Protein AF-A0A7S3DYK3-F1 (afdb_monomer_lite)

Foldseek 3Di:
DFPVQQVVQLVCVLVVPDDPARKHKKKKFFADPVCPPDDPDDDDDDDDDDDDDGDIDIRDDPVRVVRTQKMWMWIAGLVVRDTPDIDIDHDDPDVVVVVVRVVVGSVVRNVCRVVSVVVNVVSVD

Structure (mmCIF, N/CA/C/O backbone):
data_AF-A0A7S3DYK3-F1
#
_entry.id   AF-A0A7S3DYK3-F1
#
loop_
_atom_site.group_PDB
_atom_site.id
_atom_site.type_symbol
_atom_site.label_atom_id
_atom_site.label_alt_id
_atom_site.label_comp_id
_atom_site.label_asym_id
_atom_site.label_entity_id
_atom_site.label_seq_id
_atom_site.pdbx_PDB_ins_code
_atom_site.Cartn_x
_atom_site.Cartn_y
_atom_site.Cartn_z
_atom_site.occupancy
_atom_site.B_iso_or_equiv
_atom_site.auth_seq_id
_atom_site.auth_comp_id
_atom_site.auth_asym_id
_atom_site.auth_atom_id
_atom_site.pdbx_PDB_model_num
ATOM 1 N N . VAL A 1 1 ? -2.175 -5.686 -5.076 1.00 64.06 1 VAL A N 1
ATOM 2 C CA . VAL A 1 1 ? -2.173 -6.097 -3.644 1.00 64.06 1 VAL A CA 1
ATOM 3 C C . VAL A 1 1 ? -2.392 -4.918 -2.694 1.00 64.06 1 VAL A C 1
ATOM 5 O O . VAL A 1 1 ? -3.160 -5.077 -1.753 1.00 64.06 1 VAL A O 1
ATOM 8 N N . GLY A 1 2 ? -1.810 -3.739 -2.959 1.00 76.62 2 GLY A N 1
ATOM 9 C CA . GLY A 1 2 ? -1.915 -2.541 -2.107 1.00 76.62 2 GLY A CA 1
ATOM 10 C C . GLY A 1 2 ? -3.305 -2.236 -1.510 1.00 76.62 2 GLY A C 1
ATOM 11 O O . GLY A 1 2 ? -3.495 -2.418 -0.308 1.00 76.62 2 GLY A O 1
ATOM 12 N N . PRO A 1 3 ? -4.321 -1.849 -2.303 1.00 82.56 3 PRO A N 1
ATOM 13 C CA . PRO A 1 3 ? -5.574 -1.300 -1.763 1.00 82.56 3 PRO A CA 1
ATOM 14 C C . PRO A 1 3 ? -6.348 -2.258 -0.840 1.00 82.56 3 PRO A C 1
ATOM 16 O O . PRO A 1 3 ? -7.056 -1.812 0.065 1.00 82.56 3 PRO A O 1
ATOM 19 N N . MET A 1 4 ? -6.180 -3.575 -1.003 1.00 90.75 4 MET A N 1
ATOM 20 C CA . MET A 1 4 ? -6.837 -4.573 -0.151 1.00 90.75 4 MET A CA 1
ATOM 21 C C . MET A 1 4 ? -6.296 -4.567 1.283 1.00 90.75 4 MET A C 1
ATOM 23 O O . MET A 1 4 ? -7.072 -4.740 2.221 1.00 90.75 4 MET A O 1
ATOM 27 N N . ILE A 1 5 ? -4.993 -4.326 1.470 1.00 91.44 5 ILE A N 1
ATOM 28 C CA . ILE A 1 5 ? -4.367 -4.266 2.802 1.00 91.44 5 ILE A CA 1
ATOM 29 C C . ILE A 1 5 ? -4.937 -3.083 3.589 1.00 91.44 5 ILE A C 1
ATOM 31 O O . ILE A 1 5 ? -5.335 -3.226 4.747 1.00 91.44 5 ILE A O 1
ATOM 35 N N . MET A 1 6 ? -5.039 -1.927 2.932 1.00 90.69 6 MET A N 1
ATOM 36 C CA . MET A 1 6 ? 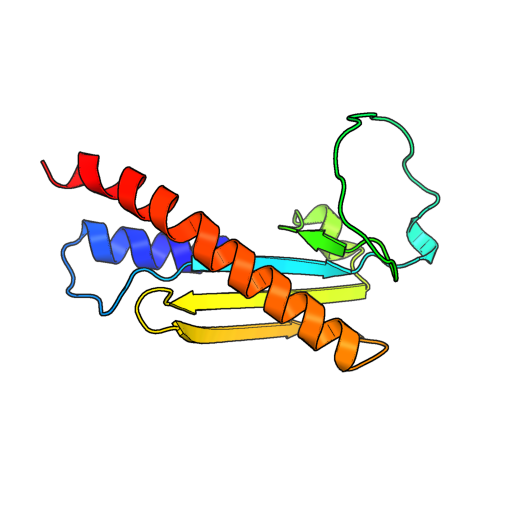-5.644 -0.734 3.520 1.00 90.69 6 MET A CA 1
ATOM 37 C C . MET A 1 6 ? -7.114 -0.958 3.867 1.00 90.69 6 MET A C 1
ATOM 39 O O . MET A 1 6 ? -7.533 -0.659 4.983 1.00 90.69 6 MET A O 1
ATOM 43 N N . CYS A 1 7 ? -7.886 -1.529 2.939 1.00 89.44 7 CYS A N 1
ATOM 44 C CA . CYS A 1 7 ? -9.305 -1.812 3.142 1.00 89.44 7 CYS A CA 1
ATOM 45 C C . CYS A 1 7 ? -9.531 -2.752 4.335 1.00 89.44 7 CYS A C 1
ATOM 47 O O . CYS A 1 7 ? -10.363 -2.468 5.194 1.00 89.44 7 CYS A O 1
ATOM 49 N N . ALA A 1 8 ? -8.737 -3.819 4.454 1.00 92.38 8 ALA A N 1
ATOM 50 C CA . ALA A 1 8 ? -8.801 -4.729 5.594 1.00 92.38 8 ALA A CA 1
ATOM 51 C C . ALA A 1 8 ? -8.464 -4.022 6.920 1.00 92.38 8 ALA A C 1
ATOM 53 O O . ALA A 1 8 ? -9.166 -4.207 7.914 1.00 92.38 8 ALA A O 1
ATOM 54 N N . SER A 1 9 ? -7.430 -3.171 6.940 1.00 91.56 9 SER A N 1
ATOM 55 C CA . SER A 1 9 ? -7.054 -2.397 8.131 1.00 91.56 9 SER A CA 1
ATOM 56 C C . SER A 1 9 ? -8.162 -1.427 8.560 1.00 91.56 9 SER A C 1
ATOM 58 O O . SER A 1 9 ? -8.505 -1.360 9.740 1.00 91.56 9 SER A O 1
ATOM 60 N N . VAL A 1 10 ? -8.775 -0.733 7.600 1.00 90.50 10 VAL A N 1
ATOM 61 C CA . VAL A 1 10 ? -9.913 0.169 7.825 1.00 90.50 10 VAL A CA 1
ATOM 62 C C . VAL A 1 10 ? -11.145 -0.606 8.300 1.00 90.50 10 VAL A C 1
ATOM 64 O O . VAL A 1 10 ? -11.809 -0.167 9.235 1.00 90.50 10 VAL A O 1
ATOM 67 N N . ALA A 1 11 ? -11.433 -1.778 7.728 1.00 91.75 11 ALA A N 1
ATOM 68 C CA . ALA A 1 11 ? -12.552 -2.622 8.143 1.00 91.75 11 ALA A CA 1
ATOM 69 C C . ALA A 1 11 ? -12.395 -3.122 9.588 1.00 91.75 11 ALA A C 1
ATOM 71 O O . ALA A 1 11 ? -13.349 -3.063 10.363 1.00 91.75 11 ALA A O 1
ATOM 72 N N . LEU A 1 12 ? -11.189 -3.548 9.980 1.00 91.31 12 LEU A N 1
ATOM 73 C CA . LEU A 1 12 ? -10.877 -3.933 11.361 1.00 91.31 12 LEU A CA 1
ATOM 74 C C . LEU A 1 12 ? -10.999 -2.745 12.327 1.00 91.31 12 LEU A C 1
ATOM 76 O O . LEU A 1 12 ? -11.557 -2.896 13.416 1.00 91.31 12 LEU A O 1
ATOM 80 N N . ALA A 1 13 ? -10.545 -1.558 11.913 1.00 90.81 13 ALA A N 1
ATOM 81 C CA . ALA A 1 13 ? -10.709 -0.333 12.692 1.00 90.81 13 ALA A CA 1
ATOM 82 C C . ALA A 1 13 ? -12.193 0.038 12.870 1.00 90.81 13 ALA A C 1
ATOM 84 O O . ALA A 1 13 ? -12.613 0.378 13.976 1.00 90.81 13 ALA A O 1
ATOM 85 N N . ASN A 1 14 ? -13.003 -0.097 11.815 1.00 90.12 14 ASN A N 1
ATOM 86 C CA . ASN A 1 14 ? -14.448 0.139 11.857 1.00 90.12 14 ASN A CA 1
ATOM 87 C C . ASN A 1 14 ? -15.185 -0.897 12.727 1.00 90.12 14 ASN A C 1
ATOM 89 O O . ASN A 1 14 ? -16.111 -0.555 13.458 1.00 90.12 14 ASN A O 1
ATOM 93 N N . ALA A 1 15 ? -14.733 -2.153 12.721 1.00 91.44 15 ALA A N 1
ATOM 94 C CA . ALA A 1 15 ? -15.251 -3.222 13.576 1.00 91.44 15 ALA A CA 1
ATOM 95 C C . ALA A 1 15 ? -14.831 -3.099 15.057 1.00 91.44 15 ALA A C 1
ATOM 97 O O . ALA A 1 15 ? -15.160 -3.971 15.859 1.00 91.44 15 ALA A O 1
ATOM 98 N N . ARG A 1 16 ? -14.109 -2.030 15.435 1.00 87.38 16 ARG A N 1
ATOM 99 C CA . ARG A 1 16 ? -13.564 -1.796 16.786 1.00 87.38 16 ARG A CA 1
ATOM 100 C C . ARG A 1 16 ? -12.641 -2.915 17.277 1.00 87.38 16 ARG A C 1
ATOM 102 O O . ARG A 1 16 ? -12.503 -3.127 18.482 1.00 87.38 16 ARG A O 1
ATOM 109 N N . VAL A 1 17 ? -11.975 -3.609 16.356 1.00 91.75 17 VAL A N 1
ATOM 110 C CA . VAL A 1 17 ? -10.911 -4.546 16.715 1.00 91.75 17 VAL A CA 1
ATOM 111 C C . VAL A 1 17 ? -9.693 -3.724 17.146 1.00 91.75 17 VAL A C 1
ATOM 113 O O . VAL A 1 17 ? -9.288 -2.816 16.416 1.00 91.75 17 VAL A O 1
ATOM 116 N N . PRO A 1 18 ? -9.098 -3.993 18.321 1.00 88.56 18 PRO A N 1
ATOM 117 C CA . PRO A 1 18 ? -7.916 -3.271 18.766 1.00 88.56 18 PRO A CA 1
ATOM 118 C C . PRO A 1 18 ? -6.749 -3.559 17.818 1.00 88.56 18 PRO A C 1
ATOM 120 O O . PRO A 1 18 ? -6.247 -4.679 17.739 1.00 88.56 18 PRO A O 1
ATOM 123 N N . LEU A 1 19 ? -6.317 -2.528 17.096 1.00 89.06 19 LEU A N 1
ATOM 124 C CA . LEU A 1 19 ? -5.166 -2.566 16.203 1.00 89.06 19 LEU A CA 1
ATOM 125 C C . LEU A 1 19 ? -4.015 -1.778 16.814 1.00 89.06 19 LEU A C 1
ATOM 127 O O . LEU A 1 19 ? -4.209 -0.753 17.466 1.00 89.06 19 LEU A O 1
ATOM 131 N N . TYR A 1 20 ? -2.797 -2.226 16.536 1.00 89.75 20 TYR A N 1
ATOM 132 C CA . TYR A 1 20 ? -1.602 -1.461 16.858 1.00 89.75 20 TYR A CA 1
ATOM 133 C C . TYR A 1 20 ? -1.600 -0.114 16.129 1.00 89.75 20 TYR A C 1
ATOM 135 O O . TYR A 1 20 ? -1.324 0.921 16.742 1.00 89.75 20 TYR A O 1
ATOM 143 N N . ASP A 1 21 ? -1.879 -0.134 14.828 1.00 90.81 21 ASP A N 1
ATOM 144 C CA . ASP A 1 21 ? -1.964 1.043 13.977 1.00 90.81 21 ASP A CA 1
ATOM 145 C C . ASP A 1 21 ? -2.726 0.724 12.683 1.00 90.81 21 ASP A C 1
ATOM 147 O O . ASP A 1 21 ? -2.920 -0.443 12.340 1.00 90.81 21 ASP A O 1
ATOM 151 N N . LEU A 1 22 ? -3.120 1.769 11.955 1.00 90.69 22 LEU A N 1
ATOM 152 C CA . LEU A 1 22 ? -3.603 1.638 10.585 1.00 90.69 22 LEU A CA 1
ATOM 153 C C . LEU A 1 22 ? -2.431 1.361 9.645 1.00 90.69 22 LEU A C 1
ATOM 155 O O . LEU A 1 22 ? -1.389 2.017 9.731 1.00 90.69 22 LEU A O 1
ATOM 159 N N . VAL A 1 23 ? -2.629 0.417 8.732 1.00 92.94 23 VAL A N 1
ATOM 160 C CA . VAL A 1 23 ? -1.637 0.055 7.721 1.00 92.94 23 VAL A CA 1
ATOM 161 C C . VAL A 1 23 ? -1.943 0.818 6.440 1.00 92.94 23 VAL A C 1
ATOM 163 O O . VAL A 1 23 ? -3.030 0.684 5.879 1.00 92.94 23 VAL A O 1
ATOM 166 N N . ALA A 1 24 ? -0.975 1.612 5.985 1.00 92.88 24 ALA A N 1
ATOM 167 C CA . ALA A 1 24 ? -1.012 2.272 4.690 1.00 92.88 24 ALA A CA 1
ATOM 168 C C . ALA A 1 24 ? -0.161 1.489 3.690 1.00 92.88 24 ALA A C 1
ATOM 170 O O . ALA A 1 24 ? 0.905 1.012 4.064 1.00 92.88 24 ALA A O 1
ATOM 171 N N . SER A 1 25 ? -0.595 1.353 2.439 1.00 93.31 25 SER A N 1
ATOM 172 C CA . SER A 1 25 ? 0.201 0.669 1.416 1.00 93.31 25 SER A CA 1
ATOM 173 C C . SER A 1 25 ? 0.265 1.457 0.122 1.00 93.31 25 SER A C 1
ATOM 175 O O . SER A 1 25 ? -0.774 1.892 -0.366 1.00 93.31 25 SER A O 1
ATOM 177 N N . ALA A 1 26 ? 1.449 1.554 -0.462 1.00 90.88 26 ALA A N 1
ATOM 178 C CA . ALA A 1 26 ? 1.672 2.173 -1.759 1.00 90.88 26 ALA A CA 1
ATOM 179 C C . ALA A 1 26 ? 2.415 1.197 -2.670 1.00 90.88 26 ALA A C 1
ATOM 181 O O . ALA A 1 26 ? 3.177 0.349 -2.197 1.00 90.88 26 ALA A O 1
ATOM 182 N N . MET A 1 27 ? 2.175 1.320 -3.969 1.00 90.81 27 MET A N 1
ATOM 183 C CA . MET A 1 27 ? 2.845 0.532 -4.992 1.00 90.81 27 MET A CA 1
ATOM 184 C C . MET A 1 27 ? 3.533 1.471 -5.974 1.00 90.81 27 MET A C 1
ATOM 186 O O . MET A 1 27 ? 2.983 2.511 -6.318 1.00 90.81 27 MET A O 1
ATOM 190 N N . VAL A 1 28 ? 4.737 1.117 -6.401 1.00 90.06 28 VAL A N 1
ATOM 191 C CA . VAL A 1 28 ? 5.500 1.819 -7.430 1.00 90.06 28 VAL A CA 1
ATOM 192 C C . VAL A 1 28 ? 5.857 0.815 -8.512 1.00 90.06 28 VAL A C 1
ATOM 194 O O . VAL A 1 28 ? 6.189 -0.335 -8.224 1.00 90.06 28 VAL A O 1
ATOM 197 N N . SER A 1 29 ? 5.765 1.243 -9.762 1.00 88.31 29 SER A N 1
ATOM 198 C CA . SER A 1 29 ? 6.126 0.448 -10.930 1.00 88.31 29 SER A CA 1
ATOM 199 C C . SER A 1 29 ? 7.146 1.186 -11.781 1.00 88.31 29 SER A C 1
ATOM 201 O O . SER A 1 29 ? 7.035 2.393 -11.984 1.00 88.31 29 SER A O 1
ATOM 203 N N . GLN A 1 30 ? 8.131 0.457 -12.297 1.00 84.44 30 GLN A N 1
ATOM 204 C CA . GLN A 1 30 ? 9.097 0.974 -13.251 1.00 84.44 30 GLN A CA 1
ATOM 205 C C . GLN A 1 30 ? 8.647 0.621 -14.672 1.00 84.44 30 GLN A C 1
ATOM 207 O O . GLN A 1 30 ? 8.555 -0.557 -15.049 1.00 84.44 30 GLN A O 1
ATOM 212 N N . ARG A 1 31 ? 8.385 1.649 -15.488 1.00 75.62 31 ARG A N 1
ATOM 213 C CA . ARG A 1 31 ? 8.058 1.457 -16.904 1.00 75.62 31 ARG A CA 1
ATOM 214 C C . ARG A 1 31 ? 9.318 1.054 -17.676 1.00 75.62 31 ARG A C 1
ATOM 216 O O . ARG A 1 31 ? 10.374 1.668 -17.528 1.00 75.62 31 ARG A O 1
ATOM 223 N N . SER A 1 32 ? 9.203 0.038 -18.531 1.00 63.00 32 SER A N 1
ATOM 224 C CA . SER A 1 32 ? 10.278 -0.333 -19.457 1.00 63.00 32 SER A CA 1
ATOM 225 C C . SER A 1 32 ? 10.520 0.790 -20.473 1.00 63.00 32 SER A C 1
ATOM 227 O O . SER A 1 32 ? 9.579 1.260 -21.114 1.00 63.00 32 SER A O 1
ATOM 229 N N . ALA A 1 33 ? 11.780 1.196 -20.662 1.00 54.47 33 ALA A N 1
ATOM 230 C CA . ALA A 1 33 ? 12.170 2.262 -21.592 1.00 54.47 33 ALA A CA 1
ATOM 231 C C . ALA A 1 33 ? 11.762 1.990 -23.057 1.00 54.47 33 ALA A C 1
ATOM 233 O O . ALA A 1 33 ? 11.615 2.928 -23.834 1.00 54.47 33 ALA A O 1
ATOM 234 N N . LEU A 1 34 ? 11.517 0.728 -23.437 1.00 51.16 34 LEU A N 1
ATOM 235 C CA . LEU A 1 34 ? 11.059 0.373 -24.787 1.00 51.16 34 LEU A CA 1
ATOM 236 C C . LEU A 1 34 ? 9.590 0.774 -25.052 1.00 51.16 34 LEU A C 1
ATOM 238 O O . LEU A 1 34 ? 9.203 0.939 -26.204 1.00 51.16 34 LEU A O 1
ATOM 242 N N . ALA A 1 35 ? 8.782 0.974 -24.004 1.00 49.31 35 ALA A N 1
ATOM 243 C CA . ALA A 1 35 ? 7.379 1.389 -24.107 1.00 49.31 35 ALA A CA 1
ATOM 244 C C . ALA A 1 35 ? 7.183 2.920 -24.063 1.00 49.31 35 ALA A C 1
ATOM 246 O O . ALA A 1 35 ? 6.055 3.401 -24.138 1.00 49.31 35 ALA A O 1
ATOM 247 N N . ALA A 1 36 ? 8.260 3.707 -23.948 1.00 51.25 36 ALA A N 1
ATOM 248 C CA . ALA A 1 36 ? 8.199 5.168 -23.819 1.00 51.25 36 ALA A CA 1
ATOM 249 C C . ALA A 1 36 ? 7.774 5.913 -25.106 1.00 51.25 36 ALA A C 1
ATOM 251 O O . ALA A 1 36 ? 7.621 7.128 -25.071 1.00 51.25 36 ALA A O 1
ATOM 252 N N . ASN A 1 37 ? 7.558 5.206 -26.221 1.00 50.56 37 ASN A N 1
ATOM 253 C CA . ASN A 1 37 ? 7.207 5.801 -27.517 1.00 50.56 37 ASN A CA 1
ATOM 254 C C . ASN A 1 37 ? 5.731 5.619 -27.921 1.00 50.56 37 ASN A C 1
ATOM 256 O O . ASN A 1 37 ? 5.401 5.908 -29.069 1.00 50.56 37 ASN A O 1
ATOM 260 N N . ALA A 1 38 ? 4.859 5.095 -27.049 1.00 49.25 38 ALA A N 1
ATOM 261 C CA . ALA A 1 38 ? 3.493 4.747 -27.454 1.00 49.25 38 ALA A CA 1
ATOM 262 C C . ALA A 1 38 ? 2.427 5.824 -27.188 1.00 49.25 38 ALA A C 1
ATOM 264 O O . ALA A 1 38 ? 1.512 5.911 -27.993 1.00 49.25 38 ALA A O 1
ATOM 265 N N . ASP A 1 39 ? 2.535 6.672 -26.156 1.00 46.44 39 ASP A N 1
ATOM 266 C CA . ASP A 1 39 ? 1.417 7.557 -25.782 1.00 46.44 39 ASP A CA 1
ATOM 267 C C . ASP A 1 39 ? 1.893 8.942 -25.297 1.00 46.44 39 ASP A C 1
ATOM 269 O O . ASP A 1 39 ? 2.008 9.207 -24.101 1.00 46.44 39 ASP A O 1
ATOM 273 N N . THR A 1 40 ? 2.179 9.851 -26.231 1.00 52.44 40 THR A N 1
ATOM 274 C CA . THR A 1 40 ? 1.990 11.293 -26.000 1.00 52.44 40 THR A CA 1
ATOM 275 C C . THR A 1 40 ? 0.546 11.624 -26.339 1.00 52.44 40 THR A C 1
ATOM 277 O O . THR A 1 40 ? 0.219 11.558 -27.516 1.00 52.44 40 THR A O 1
ATOM 280 N N . ASP A 1 41 ? -0.280 11.962 -25.344 1.00 44.31 41 ASP A N 1
ATOM 281 C CA . ASP A 1 41 ? -1.403 12.911 -25.462 1.00 44.31 41 ASP A CA 1
ATOM 282 C C . ASP A 1 41 ? -2.052 13.136 -24.081 1.00 44.31 41 ASP A C 1
ATOM 284 O O . ASP A 1 41 ? -2.852 12.332 -23.606 1.00 44.31 41 ASP A O 1
ATOM 288 N N . GLY A 1 42 ? -1.699 14.249 -23.428 1.00 38.31 42 GLY A N 1
ATOM 289 C CA . GLY A 1 42 ? -2.326 14.697 -22.181 1.00 38.31 42 GLY A CA 1
ATOM 290 C C . GLY A 1 42 ? -1.365 15.457 -21.275 1.00 38.31 42 GLY A C 1
ATOM 291 O O . GLY A 1 42 ? -0.760 14.873 -20.387 1.00 38.31 42 GLY A O 1
ATOM 292 N N . ALA A 1 43 ? -1.210 16.753 -21.536 1.00 45.28 43 ALA A N 1
ATOM 293 C CA . ALA A 1 43 ? -0.464 17.686 -20.708 1.00 45.28 43 ALA A CA 1
ATOM 294 C C . ALA A 1 43 ? -1.230 18.024 -19.416 1.00 45.28 43 ALA A C 1
ATOM 296 O O . ALA A 1 43 ? -2.340 18.555 -19.481 1.00 45.28 43 ALA A O 1
ATOM 297 N N . ASP A 1 44 ? -0.613 17.775 -18.264 1.00 41.28 44 ASP A N 1
ATOM 298 C CA . ASP A 1 44 ? -0.794 18.565 -17.049 1.00 41.28 44 ASP A CA 1
ATOM 299 C C . ASP A 1 44 ? 0.568 18.861 -16.399 1.00 41.28 44 ASP A C 1
ATOM 301 O O . ASP A 1 44 ? 1.155 18.137 -15.600 1.00 41.28 44 ASP A O 1
ATOM 305 N N . ASP A 1 45 ? 1.099 19.995 -16.824 1.00 44.06 45 ASP A N 1
ATOM 306 C CA . ASP A 1 45 ? 2.250 20.703 -16.297 1.00 44.06 45 ASP A CA 1
ATOM 307 C C . ASP A 1 45 ? 2.042 21.015 -14.804 1.00 44.06 45 ASP A C 1
ATOM 309 O O . ASP A 1 45 ? 1.255 21.896 -14.466 1.00 44.06 45 ASP A O 1
ATOM 313 N N . ASN A 1 46 ? 2.716 20.269 -13.914 1.00 44.97 46 ASN A N 1
ATOM 314 C CA . ASN A 1 46 ? 3.350 20.707 -12.652 1.00 44.97 46 ASN A CA 1
ATOM 315 C C . ASN A 1 46 ? 3.801 19.488 -11.812 1.00 44.97 46 ASN A C 1
ATOM 317 O O . ASN A 1 46 ? 3.062 18.994 -10.962 1.00 44.97 46 ASN A O 1
ATOM 321 N N . ALA A 1 47 ? 5.048 19.041 -11.983 1.00 41.69 47 ALA A N 1
ATOM 322 C CA . ALA A 1 47 ? 5.726 18.196 -11.000 1.00 41.69 47 ALA A CA 1
ATOM 323 C C . ALA A 1 47 ? 7.225 18.525 -10.981 1.00 41.69 47 ALA A C 1
ATOM 325 O O . ALA A 1 47 ? 8.031 17.928 -11.691 1.00 41.69 47 ALA A O 1
ATOM 326 N N . GLU A 1 48 ? 7.596 19.513 -10.169 1.00 39.34 48 GLU A N 1
ATOM 327 C CA . GLU A 1 48 ? 8.974 19.677 -9.712 1.00 39.34 48 GLU A CA 1
ATOM 328 C C . GLU A 1 48 ? 9.341 18.477 -8.823 1.00 39.34 48 GLU A C 1
ATOM 330 O O . GLU A 1 48 ? 8.778 18.280 -7.744 1.00 39.34 48 GLU A O 1
ATOM 335 N N . GLY A 1 49 ? 10.278 17.663 -9.306 1.00 34.00 49 GLY A N 1
ATOM 336 C CA . GLY A 1 49 ? 10.818 16.488 -8.632 1.00 34.00 49 GLY A CA 1
ATOM 337 C C . GLY A 1 49 ? 12.023 15.960 -9.407 1.00 34.00 49 GLY A C 1
ATOM 338 O O . GLY A 1 49 ? 11.882 15.304 -10.429 1.00 34.00 49 GLY A O 1
ATOM 339 N N . ASP A 1 50 ? 13.190 16.352 -8.923 1.00 35.81 50 ASP A N 1
ATOM 340 C CA . ASP A 1 50 ? 14.550 16.192 -9.430 1.00 35.81 50 ASP A CA 1
ATOM 341 C C . ASP A 1 50 ? 15.027 14.732 -9.652 1.00 35.81 50 ASP A C 1
ATOM 343 O O . ASP A 1 50 ? 14.727 13.847 -8.860 1.00 35.81 50 ASP A O 1
ATOM 347 N N . SER A 1 51 ? 15.870 14.573 -10.686 1.00 34.81 51 SER A N 1
ATOM 348 C CA . SER A 1 51 ? 16.872 13.518 -10.950 1.00 34.81 51 SER A CA 1
ATOM 349 C C . SER A 1 51 ? 16.418 12.110 -11.381 1.00 34.81 51 SER A C 1
ATOM 351 O O . SER A 1 51 ? 15.810 11.344 -10.651 1.00 34.81 51 SER A O 1
ATOM 353 N N . GLY A 1 52 ? 16.759 11.756 -12.627 1.00 37.28 52 GLY A N 1
ATOM 354 C CA . GLY A 1 52 ? 16.150 10.657 -13.375 1.00 37.28 52 GLY A CA 1
ATOM 355 C C . GLY A 1 52 ? 16.802 9.277 -13.293 1.00 37.28 52 GLY A C 1
ATOM 356 O O . GLY A 1 52 ? 17.998 9.149 -13.077 1.00 37.28 52 GLY A O 1
ATOM 357 N N . ALA A 1 53 ? 15.993 8.257 -13.601 1.00 41.75 53 ALA A N 1
ATOM 358 C CA . ALA A 1 53 ? 16.372 6.994 -14.250 1.00 41.75 53 ALA A CA 1
ATOM 359 C C . ALA A 1 53 ? 15.115 6.117 -14.443 1.00 41.75 53 ALA A C 1
ATOM 361 O O . ALA A 1 53 ? 14.798 5.254 -13.628 1.00 41.75 53 ALA A O 1
ATOM 362 N N . GLY A 1 54 ? 14.394 6.327 -15.548 1.00 54.81 54 GLY A N 1
ATOM 363 C CA . GLY A 1 54 ? 13.161 5.602 -15.884 1.00 54.81 54 GLY A CA 1
ATOM 364 C C . GLY A 1 54 ? 11.921 6.249 -15.268 1.00 54.81 54 GLY A C 1
ATOM 365 O O . GLY A 1 54 ? 11.962 6.750 -14.154 1.00 54.81 54 GLY A O 1
ATOM 366 N N . ALA A 1 55 ? 10.810 6.282 -15.998 1.00 70.81 55 ALA A N 1
ATOM 367 C CA . ALA A 1 55 ? 9.551 6.811 -15.482 1.00 70.81 55 ALA A CA 1
ATOM 368 C C . ALA A 1 55 ? 8.992 5.845 -14.424 1.00 70.81 55 ALA A C 1
ATOM 370 O O . ALA A 1 55 ? 8.549 4.742 -14.764 1.00 70.81 55 ALA A O 1
ATOM 371 N N . TRP A 1 56 ? 9.082 6.218 -13.147 1.00 78.19 56 TRP A N 1
ATOM 372 C CA . TRP A 1 56 ? 8.519 5.438 -12.045 1.00 78.19 56 TRP A CA 1
ATOM 373 C C . TRP A 1 56 ? 7.112 5.956 -11.795 1.00 78.19 56 TRP A C 1
ATOM 375 O O . TRP A 1 56 ? 6.902 7.153 -11.612 1.00 78.19 56 TRP A O 1
ATOM 385 N N . LEU A 1 57 ? 6.142 5.055 -11.829 1.00 84.69 57 LEU A N 1
ATOM 386 C CA . LEU A 1 57 ? 4.737 5.374 -11.671 1.00 84.69 57 LEU A CA 1
ATOM 387 C C . LEU A 1 57 ? 4.285 4.990 -10.265 1.00 84.69 57 LEU A C 1
ATOM 389 O O . LEU A 1 57 ? 4.436 3.836 -9.856 1.00 84.69 57 LEU A O 1
ATOM 393 N N . LEU A 1 58 ? 3.727 5.959 -9.542 1.00 85.75 58 LEU A N 1
ATOM 394 C CA . LEU A 1 58 ? 3.112 5.737 -8.239 1.00 85.75 58 LEU A CA 1
ATOM 395 C C . LEU A 1 58 ? 1.661 5.284 -8.426 1.00 85.75 58 LEU A C 1
ATOM 397 O O . LEU A 1 58 ? 0.903 5.924 -9.143 1.00 85.75 58 LEU A O 1
ATOM 401 N N . ASP A 1 59 ? 1.299 4.205 -7.742 1.00 85.44 59 ASP A N 1
ATOM 402 C CA . ASP A 1 59 ? 0.002 3.525 -7.808 1.00 85.44 59 ASP A CA 1
ATOM 403 C C . ASP A 1 59 ? -0.393 3.083 -9.234 1.00 85.44 59 ASP A C 1
ATOM 405 O O . ASP A 1 59 ? -1.346 3.598 -9.816 1.00 85.44 59 ASP A O 1
ATOM 409 N N . PRO A 1 60 ? 0.348 2.124 -9.828 1.00 84.81 60 PRO A N 1
ATOM 410 C CA . PRO A 1 60 ? 0.061 1.637 -11.171 1.00 84.81 60 PRO A CA 1
ATOM 411 C C . PRO A 1 60 ? -1.317 0.969 -11.251 1.00 84.81 60 PRO A C 1
ATOM 413 O O . PRO A 1 60 ? -1.684 0.114 -10.439 1.00 84.81 60 PRO A O 1
ATOM 416 N N . THR A 1 61 ? -2.043 1.275 -12.318 1.00 85.88 61 THR A N 1
ATOM 417 C CA . THR A 1 61 ? -3.271 0.575 -12.694 1.00 85.88 61 THR A CA 1
ATOM 418 C C . THR A 1 61 ? -2.940 -0.833 -13.199 1.00 85.88 61 THR A C 1
ATOM 420 O O . THR A 1 61 ? -1.846 -1.092 -13.694 1.00 85.88 61 THR A O 1
ATOM 423 N N . ALA A 1 62 ? -3.906 -1.758 -13.176 1.00 83.19 62 ALA A N 1
ATOM 424 C CA . ALA A 1 62 ? -3.724 -3.119 -13.699 1.00 83.19 62 ALA A CA 1
ATOM 425 C C . ALA A 1 62 ? -3.161 -3.166 -15.138 1.00 83.19 62 ALA A C 1
ATOM 427 O O . ALA A 1 62 ? -2.347 -4.029 -15.446 1.00 83.19 62 ALA A O 1
ATOM 428 N N . LYS A 1 63 ? -3.549 -2.212 -15.997 1.00 82.94 63 LYS A N 1
ATOM 429 C CA . LYS A 1 63 ? -3.026 -2.081 -17.369 1.00 82.94 63 LYS A CA 1
ATOM 430 C C . LYS A 1 63 ? -1.553 -1.667 -17.407 1.00 82.94 63 LYS A C 1
ATOM 432 O O . LYS A 1 63 ? -0.808 -2.098 -18.274 1.00 82.94 63 LYS A O 1
ATOM 437 N N . GLU A 1 64 ? -1.142 -0.825 -16.468 1.00 82.50 64 GLU A N 1
ATOM 438 C CA . GLU A 1 64 ? 0.218 -0.289 -16.381 1.00 82.50 64 GLU A CA 1
ATOM 439 C C . GLU A 1 64 ? 1.165 -1.281 -15.707 1.00 82.50 64 GLU A C 1
ATOM 441 O O . GLU A 1 64 ? 2.368 -1.255 -15.953 1.00 82.50 64 GLU A O 1
ATOM 446 N N . LEU A 1 65 ? 0.615 -2.179 -14.886 1.00 82.38 65 LEU A N 1
ATOM 447 C CA . LEU A 1 65 ? 1.347 -3.281 -14.279 1.00 82.38 65 LEU A CA 1
ATOM 448 C C . LEU A 1 65 ? 1.680 -4.392 -15.287 1.00 82.38 65 LEU A C 1
ATOM 450 O O . LEU A 1 65 ? 2.737 -4.999 -15.172 1.00 82.38 65 LEU A O 1
ATOM 454 N N . ASP A 1 66 ? 0.822 -4.635 -16.281 1.00 82.12 66 ASP A N 1
ATOM 455 C CA . ASP A 1 66 ? 1.036 -5.674 -17.304 1.00 82.12 66 ASP A CA 1
ATOM 456 C C . ASP A 1 66 ? 2.265 -5.386 -18.190 1.00 82.12 66 ASP A C 1
ATOM 458 O O . ASP A 1 66 ? 3.018 -6.287 -18.547 1.00 82.12 66 ASP A O 1
ATOM 462 N N . GLY A 1 67 ? 2.517 -4.105 -18.484 1.00 75.00 67 GLY A N 1
ATOM 463 C CA . GLY A 1 67 ? 3.699 -3.640 -19.222 1.00 75.00 67 GLY A CA 1
ATOM 464 C C . GLY A 1 67 ? 4.881 -3.217 -18.340 1.00 75.00 67 GLY A C 1
ATOM 465 O O . GLY A 1 67 ? 5.869 -2.675 -18.849 1.00 75.00 67 GLY A O 1
ATOM 466 N N . ALA A 1 68 ? 4.780 -3.394 -17.021 1.00 80.56 68 ALA A N 1
ATOM 467 C CA . ALA A 1 68 ? 5.820 -2.998 -16.083 1.00 80.56 68 ALA A CA 1
ATOM 468 C C . ALA A 1 68 ? 7.002 -3.967 -16.124 1.00 80.56 68 ALA A C 1
ATOM 470 O O . ALA A 1 68 ? 6.827 -5.183 -16.137 1.00 80.56 68 ALA A O 1
ATOM 471 N N . ARG A 1 69 ? 8.225 -3.432 -16.070 1.00 83.50 69 ARG A N 1
ATOM 472 C CA . ARG A 1 69 ? 9.426 -4.271 -15.947 1.00 83.50 69 ARG A CA 1
ATOM 473 C C . ARG A 1 69 ? 9.618 -4.766 -14.516 1.00 83.50 69 ARG A C 1
ATOM 475 O O . ARG A 1 69 ? 10.052 -5.894 -14.295 1.00 83.50 69 ARG A O 1
ATOM 482 N N . ALA A 1 70 ? 9.325 -3.894 -13.561 1.00 87.00 70 ALA A N 1
ATOM 483 C CA . ALA A 1 70 ? 9.488 -4.162 -12.148 1.00 87.00 70 ALA A CA 1
ATOM 484 C C . ALA A 1 70 ? 8.432 -3.405 -11.346 1.00 87.00 70 ALA A C 1
ATOM 486 O O . ALA A 1 70 ? 7.997 -2.321 -11.736 1.00 87.00 70 ALA A O 1
ATOM 487 N N . SER A 1 71 ? 8.005 -3.977 -10.227 1.00 88.56 71 SER A N 1
ATOM 488 C CA . SER A 1 71 ? 7.041 -3.358 -9.325 1.00 88.56 71 SER A CA 1
ATOM 489 C C . SER A 1 71 ? 7.350 -3.677 -7.870 1.00 88.56 71 SER A C 1
ATOM 491 O O . SER A 1 71 ? 7.816 -4.765 -7.539 1.00 88.56 71 SER A O 1
ATOM 493 N N . VAL A 1 72 ? 7.116 -2.704 -6.997 1.00 91.00 72 VAL A N 1
ATOM 494 C CA . VAL A 1 72 ? 7.309 -2.808 -5.552 1.00 91.00 72 VAL A CA 1
ATOM 495 C C . VAL A 1 72 ? 6.053 -2.312 -4.866 1.00 91.00 72 VAL A C 1
ATOM 497 O O . VAL A 1 72 ? 5.620 -1.188 -5.094 1.00 91.00 72 VAL A O 1
ATOM 500 N N . ALA A 1 73 ? 5.481 -3.135 -4.000 1.00 91.69 73 ALA A N 1
ATOM 501 C CA . ALA A 1 73 ? 4.426 -2.758 -3.080 1.00 91.69 73 ALA A CA 1
ATOM 502 C C . ALA A 1 73 ? 4.957 -2.808 -1.645 1.00 91.69 73 ALA A C 1
ATOM 504 O O . ALA A 1 73 ? 5.517 -3.811 -1.202 1.00 91.69 73 ALA A O 1
ATOM 505 N N . VAL A 1 74 ? 4.749 -1.727 -0.898 1.00 93.38 74 VAL A N 1
ATOM 506 C CA . VAL A 1 74 ? 5.137 -1.623 0.511 1.00 93.38 74 VAL A CA 1
ATOM 507 C C . VAL A 1 74 ? 3.898 -1.328 1.337 1.00 93.38 74 VAL A C 1
ATOM 509 O O . VAL A 1 74 ? 3.137 -0.419 1.014 1.00 93.38 74 VAL A O 1
ATOM 512 N N . ALA A 1 75 ? 3.711 -2.070 2.425 1.00 93.44 75 ALA A N 1
ATOM 513 C CA . ALA A 1 75 ? 2.715 -1.784 3.447 1.00 93.44 75 ALA A CA 1
ATOM 514 C C . ALA A 1 75 ? 3.402 -1.369 4.750 1.00 93.44 75 ALA A C 1
ATOM 516 O O . ALA A 1 75 ? 4.310 -2.047 5.233 1.00 93.44 75 ALA A O 1
ATOM 517 N N . TYR A 1 76 ? 2.954 -0.277 5.356 1.00 93.94 76 TYR A N 1
ATOM 518 C CA . TYR A 1 76 ? 3.673 0.439 6.399 1.00 93.94 76 TYR A CA 1
ATOM 519 C C . TYR A 1 76 ? 2.746 0.929 7.523 1.00 93.94 76 TYR A C 1
ATOM 521 O O . TYR A 1 76 ? 1.687 1.516 7.289 1.00 93.94 76 TYR A O 1
ATOM 529 N N . MET A 1 77 ? 3.181 0.709 8.766 1.00 93.44 77 MET A N 1
ATOM 530 C CA . MET A 1 77 ? 2.579 1.230 9.996 1.00 93.44 77 MET A CA 1
ATOM 531 C C . MET A 1 77 ? 3.281 2.523 10.418 1.00 93.44 77 MET A C 1
ATOM 533 O O . MET A 1 77 ? 4.328 2.513 11.077 1.00 93.44 77 MET A O 1
ATOM 537 N N . ALA A 1 78 ? 2.677 3.657 10.080 1.00 86.56 78 ALA A N 1
ATOM 538 C CA . ALA A 1 78 ? 3.279 4.971 10.285 1.00 86.56 78 ALA A CA 1
ATOM 539 C C . ALA A 1 78 ? 3.391 5.424 11.758 1.00 86.56 78 ALA A C 1
ATOM 541 O O . ALA A 1 78 ? 4.186 6.305 12.058 1.00 86.56 78 ALA A O 1
ATOM 542 N N . ALA A 1 79 ? 2.656 4.829 12.706 1.00 87.00 79 ALA A N 1
ATOM 543 C CA . ALA A 1 79 ? 2.780 5.112 14.144 1.00 87.00 79 ALA A CA 1
ATOM 544 C C . ALA A 1 79 ? 4.050 4.506 14.728 1.00 87.00 79 ALA A C 1
ATOM 546 O O . ALA A 1 79 ? 4.575 5.014 15.712 1.00 87.00 79 ALA A O 1
ATOM 547 N N . ARG A 1 80 ? 4.475 3.373 14.163 1.00 88.56 80 ARG A N 1
ATOM 548 C CA . ARG A 1 80 ? 5.591 2.563 14.659 1.00 88.56 80 ARG A CA 1
ATOM 549 C C . ARG A 1 80 ? 6.831 2.672 13.790 1.00 88.56 80 ARG A C 1
ATOM 551 O O . ARG A 1 80 ? 7.853 2.107 14.152 1.00 88.56 80 ARG A O 1
ATOM 558 N N . ASN A 1 81 ? 6.739 3.383 12.667 1.00 91.06 81 ASN A N 1
ATOM 559 C CA . ASN A 1 81 ? 7.783 3.436 11.656 1.00 91.06 81 ASN A CA 1
ATOM 560 C C . ASN A 1 81 ? 8.230 2.029 11.210 1.00 91.06 81 ASN A C 1
ATOM 562 O O . ASN A 1 81 ? 9.419 1.748 11.107 1.00 91.06 81 ASN A O 1
ATOM 566 N N . GLN A 1 82 ? 7.264 1.127 11.005 1.00 93.88 82 GLN A N 1
ATOM 567 C CA . GLN A 1 82 ? 7.517 -0.286 10.717 1.00 93.88 82 GLN A CA 1
ATOM 568 C C . GLN A 1 82 ? 6.889 -0.704 9.394 1.00 93.88 82 GLN A C 1
ATOM 570 O O . GLN A 1 82 ? 5.706 -0.464 9.151 1.00 93.88 82 GLN A O 1
ATOM 575 N N . VAL A 1 83 ? 7.679 -1.375 8.559 1.00 93.06 83 VAL A N 1
ATOM 576 C CA . VAL A 1 83 ? 7.199 -2.019 7.337 1.00 93.06 83 VAL A CA 1
ATOM 577 C C . VAL A 1 83 ? 6.596 -3.376 7.701 1.00 93.06 83 VAL A C 1
ATOM 579 O O . VAL A 1 83 ? 7.207 -4.167 8.411 1.00 93.06 83 VAL A O 1
ATOM 582 N N . THR A 1 84 ? 5.374 -3.616 7.241 1.00 91.75 84 THR A N 1
ATOM 583 C CA . THR A 1 84 ? 4.586 -4.829 7.522 1.00 91.75 84 THR A CA 1
ATOM 584 C C . THR A 1 84 ? 4.632 -5.843 6.395 1.00 91.75 84 THR A C 1
ATOM 586 O O . THR A 1 84 ? 4.520 -7.039 6.645 1.00 91.75 84 THR A O 1
ATOM 589 N N . LEU A 1 85 ? 4.800 -5.365 5.164 1.00 93.19 85 LEU A N 1
ATOM 590 C CA . LEU A 1 85 ? 4.919 -6.192 3.978 1.00 93.19 85 LEU A CA 1
ATOM 591 C C . LEU A 1 85 ? 5.731 -5.431 2.933 1.00 93.19 85 LEU A C 1
ATOM 593 O O . LEU A 1 85 ? 5.530 -4.231 2.742 1.00 93.19 85 LEU A O 1
ATOM 597 N N . VAL A 1 86 ? 6.633 -6.148 2.274 1.00 92.75 86 VAL A N 1
ATOM 598 C CA . VAL A 1 86 ? 7.301 -5.715 1.049 1.00 92.75 86 VAL A CA 1
ATOM 599 C C . VAL A 1 86 ? 7.101 -6.830 0.046 1.00 92.75 86 VAL A C 1
ATOM 601 O O . VAL A 1 86 ? 7.445 -7.976 0.324 1.00 92.75 86 VAL A O 1
ATOM 604 N N . ASP A 1 87 ? 6.531 -6.481 -1.091 1.00 91.69 87 ASP A N 1
ATOM 605 C CA . ASP A 1 87 ? 6.391 -7.358 -2.239 1.00 91.69 87 ASP A CA 1
ATOM 606 C C . ASP A 1 87 ? 7.102 -6.681 -3.404 1.00 91.69 87 ASP A C 1
ATOM 608 O O . ASP A 1 87 ? 6.679 -5.623 -3.862 1.00 91.69 87 ASP A O 1
ATOM 612 N N . ALA A 1 88 ? 8.240 -7.232 -3.810 1.00 90.12 88 ALA A N 1
ATOM 613 C CA . ALA A 1 88 ? 9.047 -6.710 -4.901 1.00 90.12 88 ALA A CA 1
ATOM 614 C C . ALA A 1 88 ? 9.125 -7.781 -5.983 1.00 90.12 88 ALA A C 1
ATOM 616 O O . ALA A 1 88 ? 9.529 -8.912 -5.719 1.00 90.12 88 ALA A O 1
ATOM 617 N N . SER A 1 89 ? 8.734 -7.413 -7.195 1.00 88.50 89 SER A N 1
ATOM 618 C CA . SER A 1 89 ? 8.664 -8.308 -8.341 1.00 88.50 89 SER A CA 1
ATOM 619 C C . SER A 1 89 ? 9.307 -7.660 -9.563 1.00 88.50 89 SER A C 1
ATOM 621 O O . SER A 1 89 ? 9.267 -6.439 -9.723 1.00 88.50 89 SER A O 1
ATOM 623 N N . GLY A 1 90 ? 9.885 -8.486 -10.430 1.00 86.06 90 GLY A N 1
ATOM 624 C CA . GLY A 1 90 ? 10.554 -8.065 -11.659 1.00 86.06 90 GLY A CA 1
ATOM 625 C C . GLY A 1 90 ? 12.038 -7.740 -11.498 1.00 86.06 90 GLY A C 1
ATOM 626 O O . GLY A 1 90 ? 12.641 -7.956 -10.444 1.00 86.06 90 GLY A O 1
ATOM 627 N N . ASP A 1 91 ? 12.617 -7.241 -12.587 1.00 83.62 91 ASP A N 1
ATOM 628 C CA . ASP A 1 91 ? 14.059 -7.040 -12.715 1.00 83.62 91 ASP A CA 1
ATOM 629 C C . ASP A 1 91 ? 14.459 -5.610 -12.363 1.00 83.62 91 ASP A C 1
ATOM 631 O O . ASP A 1 91 ? 14.179 -4.666 -13.104 1.00 83.62 91 ASP A O 1
ATOM 635 N N . TRP A 1 92 ? 15.175 -5.469 -11.250 1.00 82.00 92 TRP A N 1
ATOM 636 C CA . TRP A 1 92 ? 15.758 -4.209 -10.804 1.00 82.00 92 TRP A CA 1
ATOM 637 C C . TRP A 1 92 ? 17.200 -4.110 -11.299 1.00 82.00 92 TRP A C 1
ATOM 639 O O . TRP A 1 92 ? 18.040 -4.921 -10.916 1.00 82.00 92 TRP A O 1
ATOM 649 N N . ASP A 1 93 ? 17.504 -3.104 -12.126 1.00 75.81 93 ASP A N 1
ATOM 650 C CA . ASP A 1 93 ? 18.855 -2.925 -12.685 1.00 75.81 93 ASP A CA 1
ATOM 651 C C . ASP A 1 93 ? 19.907 -2.664 -11.595 1.00 75.81 93 ASP A C 1
ATOM 653 O O . ASP A 1 93 ? 21.057 -3.080 -11.708 1.00 75.81 93 ASP A O 1
ATOM 657 N N . THR A 1 94 ? 19.525 -1.945 -10.536 1.00 83.12 94 THR A N 1
ATOM 658 C CA . THR A 1 94 ? 20.439 -1.477 -9.489 1.00 83.12 94 THR A CA 1
ATOM 659 C C . THR A 1 94 ? 19.756 -1.573 -8.116 1.00 83.12 94 THR A C 1
ATOM 661 O O . THR A 1 94 ? 18.620 -1.112 -7.983 1.00 83.12 94 THR A O 1
ATOM 664 N N . PRO A 1 95 ? 20.411 -2.098 -7.058 1.00 82.56 95 PRO A N 1
ATOM 665 C CA . PRO A 1 95 ? 19.795 -2.190 -5.729 1.00 82.56 95 PRO A CA 1
ATOM 666 C C . PRO A 1 95 ? 19.510 -0.814 -5.102 1.00 82.56 95 PRO A C 1
ATOM 668 O O . PRO A 1 95 ? 18.610 -0.683 -4.275 1.00 82.56 95 PRO A O 1
ATOM 671 N N . GLN A 1 96 ? 20.234 0.230 -5.515 1.00 85.69 96 GLN A N 1
ATOM 672 C CA . GLN A 1 96 ? 19.961 1.616 -5.136 1.00 85.69 96 GLN A CA 1
ATOM 673 C C . GLN A 1 96 ? 18.604 2.107 -5.667 1.00 85.69 96 GLN A C 1
ATOM 675 O O . GLN A 1 96 ? 17.894 2.779 -4.926 1.00 85.69 96 GLN A O 1
ATOM 680 N N . ALA A 1 97 ? 18.208 1.714 -6.885 1.00 82.62 97 ALA A N 1
ATOM 681 C CA . ALA A 1 97 ? 16.916 2.099 -7.458 1.00 82.62 97 ALA A CA 1
ATOM 682 C C . ALA A 1 97 ? 15.751 1.488 -6.663 1.00 82.62 97 ALA A C 1
ATOM 684 O O . ALA A 1 97 ? 14.791 2.170 -6.320 1.00 82.62 97 ALA A O 1
ATOM 685 N N . LEU A 1 98 ? 15.878 0.218 -6.263 1.00 86.50 98 LEU A N 1
ATOM 686 C CA . LEU A 1 98 ? 14.899 -0.433 -5.388 1.00 86.50 98 LEU A CA 1
ATOM 687 C C . LEU A 1 98 ? 14.766 0.287 -4.036 1.00 86.50 98 LEU A C 1
ATOM 689 O O . LEU A 1 98 ? 13.659 0.458 -3.526 1.00 86.50 98 LEU A O 1
ATOM 693 N N . LYS A 1 99 ? 15.889 0.717 -3.452 1.00 90.00 99 LYS A N 1
ATOM 694 C CA . LYS A 1 99 ? 15.882 1.452 -2.184 1.00 90.00 99 LYS A CA 1
ATOM 695 C C . LYS A 1 99 ? 15.130 2.778 -2.314 1.00 90.00 99 LYS A C 1
ATOM 697 O O . LYS A 1 99 ? 14.271 3.066 -1.491 1.00 90.00 99 LYS A O 1
ATOM 702 N N . GLU A 1 100 ? 15.424 3.552 -3.349 1.00 88.44 100 GLU A N 1
ATOM 703 C CA . GLU A 1 100 ? 14.760 4.831 -3.603 1.00 88.44 100 GLU A CA 1
ATOM 704 C C . GLU A 1 100 ? 13.254 4.655 -3.881 1.00 88.44 100 GLU A C 1
ATOM 706 O O . GLU A 1 100 ? 12.437 5.415 -3.354 1.00 88.44 100 GLU A O 1
ATOM 711 N N . CYS A 1 101 ? 12.860 3.592 -4.601 1.00 87.81 101 CYS A N 1
ATOM 712 C CA . CYS A 1 101 ? 11.453 3.204 -4.766 1.00 87.81 101 CYS A CA 1
ATOM 713 C C . CYS A 1 101 ? 10.792 2.961 -3.408 1.00 87.81 101 CYS A C 1
ATOM 715 O O . CYS A 1 101 ? 9.705 3.470 -3.134 1.00 87.81 101 CYS A O 1
ATOM 717 N N . MET A 1 102 ? 11.444 2.172 -2.550 1.00 89.88 102 MET A N 1
ATOM 718 C CA . MET A 1 102 ? 10.929 1.849 -1.222 1.00 89.88 102 MET A CA 1
ATOM 719 C C . MET A 1 102 ? 10.803 3.092 -0.341 1.00 89.88 102 MET A C 1
ATOM 721 O O . MET A 1 102 ? 9.771 3.255 0.311 1.00 89.88 102 MET A O 1
ATOM 725 N N . ASP A 1 103 ? 11.805 3.971 -0.340 1.00 91.38 103 ASP A N 1
ATOM 726 C CA . ASP A 1 103 ? 11.782 5.225 0.418 1.00 91.38 103 ASP A CA 1
ATOM 727 C C . ASP A 1 103 ? 10.614 6.115 -0.057 1.00 91.38 103 ASP A C 1
ATOM 729 O O . ASP A 1 103 ? 9.823 6.601 0.759 1.00 91.38 103 ASP A O 1
ATOM 733 N N . THR A 1 104 ? 10.397 6.193 -1.375 1.00 90.50 104 THR A N 1
ATOM 734 C CA . THR A 1 104 ? 9.248 6.883 -1.986 1.00 90.50 104 THR A CA 1
ATOM 735 C C . THR A 1 104 ? 7.908 6.266 -1.564 1.00 90.50 104 THR A C 1
ATOM 737 O O . THR A 1 104 ? 6.984 6.987 -1.173 1.00 90.50 104 THR A O 1
ATOM 740 N N . CYS A 1 105 ? 7.779 4.932 -1.572 1.00 89.88 105 CYS A N 1
ATOM 741 C CA . CYS A 1 105 ? 6.572 4.247 -1.097 1.00 89.88 105 CYS A CA 1
ATOM 742 C C . CYS A 1 105 ? 6.295 4.532 0.383 1.00 89.88 105 CYS A C 1
ATOM 744 O O . CYS A 1 105 ? 5.146 4.769 0.767 1.00 89.88 105 CYS A O 1
ATOM 746 N N . VAL A 1 106 ? 7.332 4.502 1.224 1.00 92.38 106 VAL A N 1
ATOM 747 C CA . VAL A 1 106 ? 7.221 4.768 2.662 1.00 92.38 106 VAL A CA 1
ATOM 748 C C . VAL A 1 106 ? 6.751 6.201 2.903 1.00 92.38 106 VAL A C 1
ATOM 750 O O . VAL A 1 106 ? 5.856 6.423 3.723 1.00 92.38 106 VAL A O 1
ATOM 753 N N . ASP A 1 107 ? 7.281 7.168 2.161 1.00 92.19 107 ASP A N 1
ATOM 754 C CA . ASP A 1 107 ? 6.854 8.561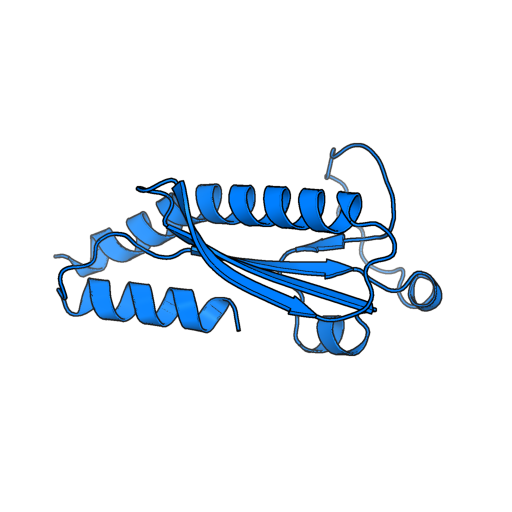 2.264 1.00 92.19 107 ASP A CA 1
ATOM 755 C C . ASP A 1 107 ? 5.418 8.778 1.764 1.00 92.19 107 ASP A C 1
ATOM 757 O O . ASP A 1 107 ? 4.646 9.497 2.410 1.00 92.19 107 ASP A O 1
ATOM 761 N N . GLY A 1 108 ? 5.000 8.080 0.704 1.00 89.94 108 GLY A N 1
ATOM 762 C CA . GLY A 1 108 ? 3.597 8.015 0.284 1.00 89.94 108 GLY A CA 1
ATOM 763 C C . GLY A 1 108 ? 2.681 7.454 1.380 1.00 89.94 108 GLY A C 1
ATOM 764 O O . GLY A 1 108 ? 1.659 8.055 1.724 1.00 89.94 108 GLY A O 1
ATOM 765 N N . CYS A 1 109 ? 3.085 6.355 2.022 1.00 90.00 109 CYS A N 1
ATOM 766 C CA . CYS A 1 109 ? 2.330 5.741 3.117 1.00 90.00 109 CYS A CA 1
ATOM 767 C C . CYS A 1 109 ? 2.197 6.671 4.335 1.00 90.00 109 CYS A C 1
ATOM 769 O O . CYS A 1 109 ? 1.130 6.736 4.955 1.00 90.00 109 CYS A O 1
ATOM 771 N N . LYS A 1 110 ? 3.250 7.432 4.671 1.00 91.31 110 LYS A N 1
ATOM 772 C CA . LYS A 1 110 ? 3.205 8.445 5.741 1.00 91.31 110 LYS A CA 1
ATOM 773 C C . LYS A 1 110 ? 2.185 9.545 5.434 1.00 91.31 110 LYS A C 1
ATOM 775 O O . LYS A 1 110 ? 1.415 9.909 6.325 1.00 91.31 110 LYS A O 1
ATOM 780 N N . LYS A 1 111 ? 2.150 10.041 4.191 1.00 91.12 111 LYS A N 1
ATOM 781 C CA . LYS A 1 111 ? 1.211 11.088 3.739 1.00 91.12 111 LYS A CA 1
ATOM 782 C C . LYS A 1 111 ? -0.241 10.606 3.691 1.00 91.12 111 LYS A C 1
ATOM 784 O O . LYS A 1 111 ? -1.150 11.383 3.964 1.00 91.12 111 LYS A O 1
ATOM 789 N N . MET A 1 112 ? -0.470 9.326 3.407 1.00 89.56 112 MET A N 1
ATOM 790 C CA . MET A 1 112 ? -1.817 8.761 3.278 1.00 89.56 112 MET A CA 1
ATOM 791 C C . MET A 1 112 ? -2.505 8.478 4.622 1.00 89.56 112 MET A C 1
ATOM 793 O O . MET A 1 112 ? -3.723 8.594 4.754 1.00 89.56 112 MET A O 1
ATOM 797 N N . ARG A 1 113 ? -1.732 8.161 5.662 1.00 89.00 113 ARG A N 1
ATOM 798 C CA . ARG A 1 113 ? -2.228 7.911 7.026 1.00 89.00 113 ARG A CA 1
ATOM 799 C C . ARG A 1 113 ? -3.211 8.972 7.569 1.00 89.00 113 ARG A C 1
ATOM 801 O O . ARG A 1 113 ? -4.249 8.562 8.09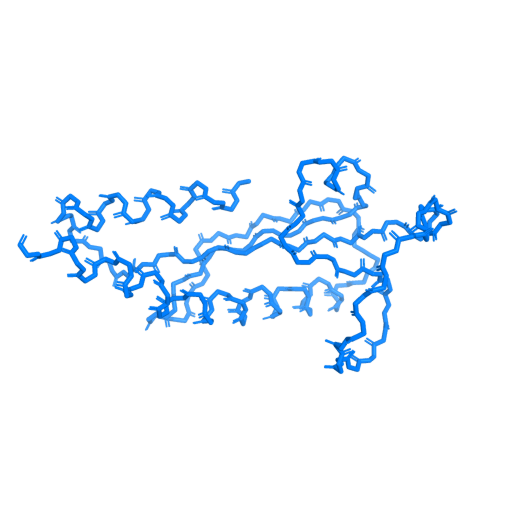1 1.00 89.00 113 ARG A O 1
ATOM 808 N N . PRO A 1 114 ? -2.933 10.294 7.540 1.00 89.56 114 PRO A N 1
ATOM 809 C CA . PRO A 1 114 ? -3.881 11.291 8.042 1.00 89.56 114 PRO A CA 1
ATOM 810 C C . PRO A 1 114 ? -5.211 11.287 7.277 1.00 89.56 114 PRO A C 1
ATOM 812 O O . PRO A 1 114 ? -6.248 11.478 7.906 1.00 89.56 114 PRO A O 1
ATOM 815 N N . ILE A 1 115 ? -5.196 10.996 5.972 1.00 90.50 115 ILE A N 1
ATOM 816 C CA . ILE A 1 115 ? -6.402 10.893 5.134 1.00 90.50 115 ILE A CA 1
ATOM 817 C C 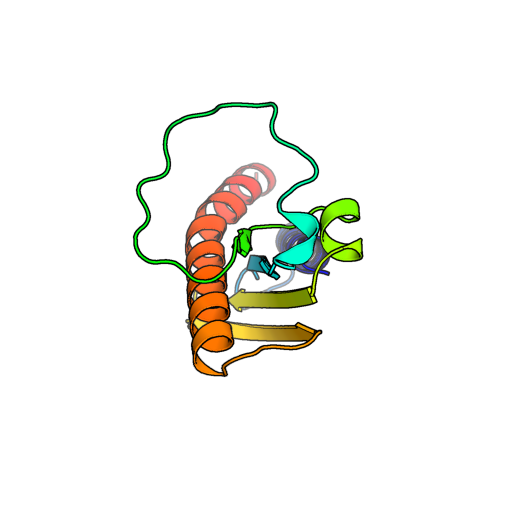. ILE A 1 115 ? -7.229 9.662 5.536 1.00 90.50 115 ILE A C 1
ATOM 819 O O . ILE A 1 115 ? -8.441 9.743 5.710 1.00 90.50 115 ILE A O 1
ATOM 823 N N . LEU A 1 116 ? -6.576 8.522 5.781 1.00 88.06 116 LEU A N 1
ATOM 824 C CA . LEU A 1 116 ? -7.257 7.320 6.279 1.00 88.06 116 LEU A CA 1
ATOM 825 C C . LEU A 1 116 ? -7.876 7.548 7.662 1.00 88.06 116 LEU A C 1
ATOM 827 O O . LEU A 1 116 ? -8.982 7.094 7.942 1.00 88.06 116 LEU A O 1
ATOM 831 N N . ARG A 1 117 ? -7.175 8.279 8.535 1.00 87.56 117 ARG A N 1
ATOM 832 C CA . ARG A 1 117 ? -7.703 8.638 9.855 1.00 87.56 117 ARG A CA 1
ATOM 833 C C . ARG A 1 117 ? -8.886 9.586 9.764 1.00 87.56 117 ARG A C 1
ATOM 835 O O . ARG A 1 117 ? -9.863 9.367 10.473 1.00 87.56 117 ARG A O 1
ATOM 842 N N . SER A 1 118 ? -8.824 10.607 8.912 1.00 87.75 118 SER A N 1
ATOM 843 C CA . SER A 1 118 ? -9.947 11.528 8.739 1.00 87.75 118 SER A CA 1
ATOM 844 C C . SER A 1 118 ? -11.176 10.836 8.149 1.00 87.75 118 SER A C 1
ATOM 846 O O . SER A 1 118 ? -12.283 11.197 8.526 1.00 87.75 118 SER A O 1
ATOM 848 N N . ALA A 1 119 ? -11.004 9.800 7.323 1.00 84.88 119 ALA A N 1
ATOM 849 C CA . ALA A 1 119 ? -12.104 8.977 6.817 1.00 84.88 119 ALA A CA 1
ATOM 850 C C . ALA A 1 119 ? -12.764 8.085 7.890 1.00 84.88 119 ALA A C 1
ATOM 852 O O . ALA A 1 119 ? -13.939 7.749 7.772 1.00 84.88 119 ALA A O 1
ATOM 853 N N . LEU A 1 120 ? -12.036 7.720 8.951 1.00 79.75 120 LEU A N 1
ATOM 854 C CA . LEU A 1 120 ? -12.544 6.889 10.052 1.00 79.75 120 LEU A CA 1
ATOM 855 C C . LEU A 1 120 ? -13.235 7.693 11.167 1.00 79.75 120 LEU A C 1
ATOM 857 O O . LEU A 1 120 ? -14.102 7.158 11.854 1.00 79.75 120 LEU A O 1
ATOM 861 N N . LEU A 1 121 ? -12.891 8.974 11.351 1.00 74.56 121 LEU A N 1
ATOM 862 C CA . LEU A 1 121 ? -13.505 9.837 12.375 1.00 74.56 121 LEU A CA 1
ATOM 863 C C . LEU A 1 121 ? -15.045 9.977 12.253 1.00 74.56 121 LEU A C 1
ATOM 865 O O . LEU A 1 121 ? -15.707 9.968 13.291 1.00 74.56 121 LEU A O 1
ATOM 869 N N . PRO A 1 122 ? -15.652 10.077 11.052 1.00 62.47 122 PRO A N 1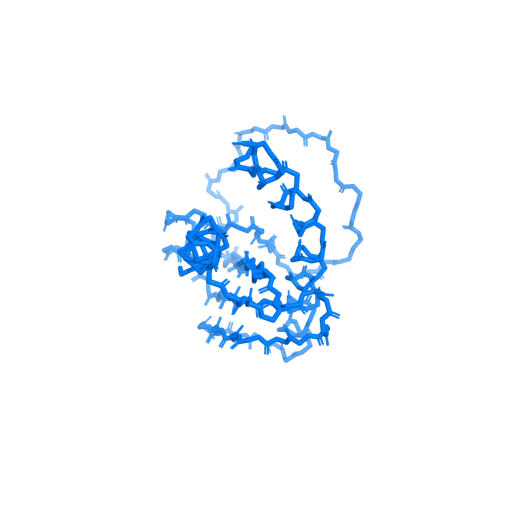
ATOM 870 C CA . PRO A 1 122 ? -17.106 10.141 10.889 1.00 62.47 122 PRO A CA 1
ATOM 871 C C . PRO A 1 122 ? -17.823 8.835 11.246 1.00 62.47 122 PRO A C 1
ATOM 873 O O . PRO A 1 122 ? -18.955 8.885 11.713 1.00 62.47 122 PRO A O 1
ATOM 876 N N . ALA A 1 123 ? -17.173 7.684 11.045 1.00 57.34 123 ALA A N 1
ATOM 877 C CA . ALA A 1 123 ? -17.743 6.361 11.316 1.00 57.34 123 ALA A CA 1
ATOM 878 C C . ALA A 1 123 ? -17.773 6.009 12.817 1.00 57.34 123 ALA A C 1
ATOM 880 O O . ALA A 1 123 ? -18.392 5.028 13.218 1.00 57.34 123 ALA A O 1
ATOM 881 N N . GLY A 1 124 ? -17.099 6.806 13.653 1.00 54.25 124 GLY A N 1
ATOM 882 C CA . GLY A 1 124 ? -17.034 6.630 15.103 1.00 54.25 124 GLY A CA 1
ATOM 883 C C . GLY A 1 124 ? -18.108 7.369 15.910 1.00 54.25 124 GLY A C 1
ATOM 884 O O . GLY A 1 124 ? -17.982 7.393 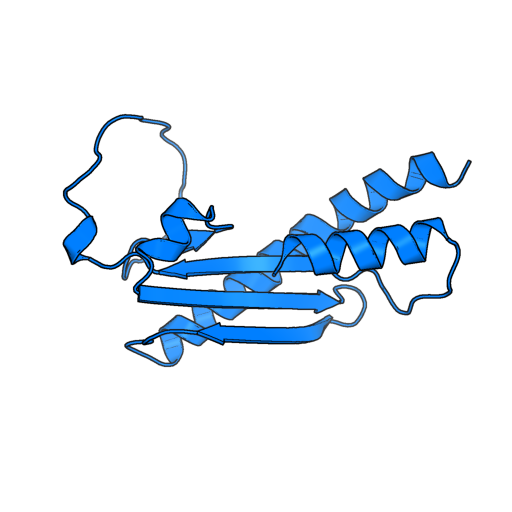17.135 1.00 54.25 124 GLY A O 1
ATOM 885 N N . LYS A 1 125 ? -19.108 7.988 15.264 1.00 44.22 125 LYS A N 1
ATOM 886 C CA . LYS A 1 125 ? -20.256 8.627 15.934 1.00 44.22 125 LYS A CA 1
ATOM 887 C C . LYS A 1 125 ? -21.397 7.649 16.186 1.00 44.22 125 LYS A C 1
ATOM 889 O O . LYS A 1 125 ? -21.700 6.855 15.274 1.00 44.22 125 LYS A O 1
#

Organism: NCBI:txid464258

InterPro domains:
  IPR027408 PNPase/RNase PH domain superfamily [G3DSA:3.30.230.70] (3-123)
  IPR036345 Exoribonuclease, PH domain 2 superfamily [SSF55666] (53-122)
  IPR050080 Ribonuclease PH [PTHR11953] (4-117)

Secondary structure (DSSP, 8-state):
-HHHHHHHHHHHHHTT---SSPEEEEEEEEEPGGGTTS--------------SS-EEES--HHHHHTEEEEEEEEEETTTTEEEEEEEEE--S-HHHHHHHHHHHHHHHHHHHHHHHHHHTGGG-

pLDDT: mean 78.71, std 17.8, range [34.0, 93.94]

Sequence (125 aa):
VGPMIMCASVALANARVPLYDLVASAMVSQRSALAANADTDGADDNAEGDSGAGAWLLDPTAKELDGARASVAVAYMAARNQVTLVDASGDWDTPQALKECMDTCVDGCKKMRPILRSALLPAGK

Radius of gyration: 16.41 Å; chains: 1; bounding box: 41×29×46 Å